Protein AF-A0A2I0K165-F1 (afdb_monomer)

Org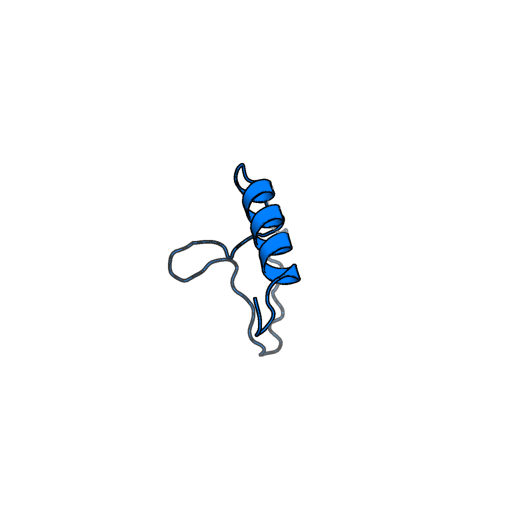anism: Punica granatum (NCBI:txid22663)

Foldseek 3Di:
DDDPCPDPPPPPPPVDDDDDQADPVRHGDDDLPDDDPCNVVVVVVVVVCVVVVDPVD

Radius of gyration: 20.46 Å; Cα contacts (8 Å, |Δi|>4): 9; chains: 1; bounding box: 49×38×49 Å

pLDDT: mean 79.75, std 16.91, range [43.06, 96.94]

Solvent-accessible surface area (backbone atoms only — not comparable to full-atom values): 4126 Å² total; per-residue (Å²): 143,88,84,90,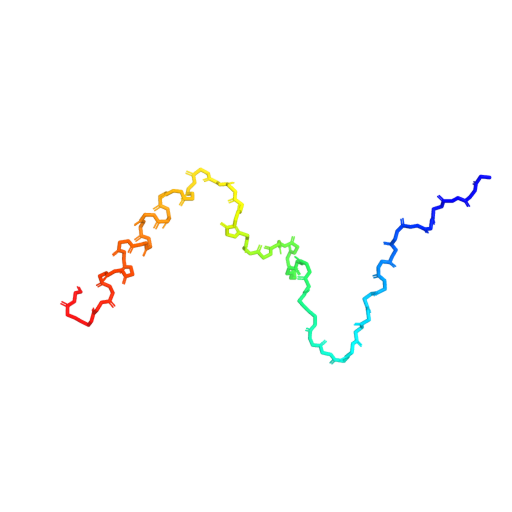84,83,76,85,76,77,77,81,70,83,86,60,91,73,86,69,7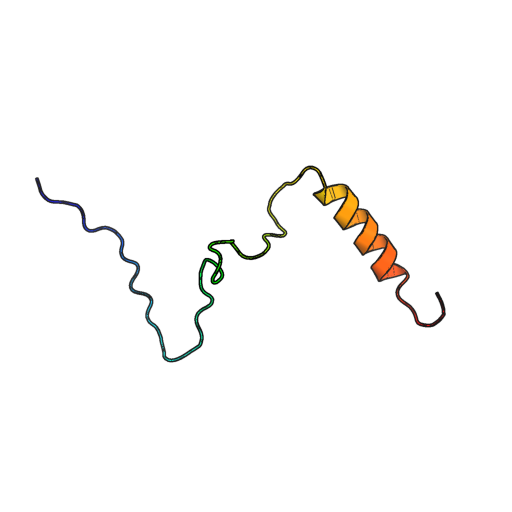7,48,49,101,84,70,45,63,70,89,65,87,85,58,88,48,100,56,46,70,62,51,50,54,49,51,52,56,47,59,77,51,68,49,97,91,102

Sequence (57 aa):
MQANREKEVAQHHDGGFSVPETNSFGHTFRNYDAESARQDGVENFYGTNHINQTYDF

Nearest PDB structures (foldseek):
  4fxw-assembly1_B  TM=2.791E-01  e=6.358E+00  Homo sapiens

Mean predicted aligned error: 12.55 Å

InterPro domains:
  IPR007828 Inositol oxygenase [PTHR12588] (8-57)

Secondary structure (DSSP, 8-state):
--------------SSPPPPSB-TTSPBPP-SSS--TTHHHHHHHHHHHHHT-STT-

Structure (mmCIF, N/CA/C/O backbone):
data_AF-A0A2I0K165-F1
#
_entry.id   AF-A0A2I0K165-F1
#
loop_
_atom_site.group_PDB
_atom_site.id
_atom_site.type_symbol
_atom_site.label_atom_id
_atom_site.label_alt_id
_atom_site.label_comp_id
_atom_site.label_asym_id
_atom_site.label_entity_id
_atom_site.label_seq_id
_atom_site.pdbx_PDB_ins_code
_atom_site.Cartn_x
_atom_site.Cartn_y
_atom_site.Cartn_z
_atom_site.occupancy
_atom_site.B_iso_or_equiv
_atom_site.auth_seq_id
_atom_site.auth_comp_id
_atom_site.auth_asym_id
_atom_site.auth_atom_id
_atom_site.pdbx_PDB_model_num
ATOM 1 N N . MET A 1 1 ? 32.242 -19.173 -33.991 1.00 45.91 1 MET A N 1
ATOM 2 C CA . MET A 1 1 ? 31.734 -18.363 -32.866 1.00 45.91 1 MET A CA 1
ATOM 3 C C . MET A 1 1 ? 30.218 -18.462 -32.862 1.00 45.91 1 MET A C 1
ATOM 5 O O . MET A 1 1 ? 29.574 -17.688 -33.548 1.00 45.91 1 MET A O 1
ATOM 9 N N . GLN A 1 2 ? 29.650 -19.442 -32.162 1.00 43.06 2 GLN A N 1
ATOM 10 C CA . GLN A 1 2 ? 28.197 -19.528 -32.003 1.00 43.06 2 GLN A CA 1
ATOM 11 C C . GLN A 1 2 ? 27.907 -19.991 -30.573 1.00 43.06 2 GLN A C 1
ATOM 13 O O . GLN A 1 2 ? 27.906 -21.183 -30.286 1.00 43.06 2 GLN A O 1
ATOM 18 N N . ALA A 1 3 ? 27.740 -19.033 -29.666 1.00 46.47 3 ALA A N 1
ATOM 19 C CA . ALA A 1 3 ? 27.384 -19.281 -28.274 1.00 46.47 3 ALA A CA 1
ATOM 20 C C . ALA A 1 3 ? 26.371 -18.222 -27.821 1.00 46.47 3 ALA A C 1
ATOM 22 O O . ALA A 1 3 ? 26.691 -17.337 -27.046 1.00 46.47 3 ALA A O 1
ATOM 23 N N . ASN A 1 4 ? 25.147 -18.318 -28.344 1.00 53.31 4 ASN A N 1
ATOM 24 C CA . ASN A 1 4 ? 23.967 -17.693 -27.747 1.00 53.31 4 ASN A CA 1
ATOM 25 C C . ASN A 1 4 ? 23.039 -18.836 -27.336 1.00 53.31 4 ASN A C 1
ATOM 27 O O . ASN A 1 4 ? 22.148 -19.223 -28.089 1.00 53.31 4 ASN A O 1
ATOM 31 N N . ARG A 1 5 ? 23.331 -19.474 -26.200 1.00 58.38 5 ARG A N 1
ATOM 32 C CA . ARG A 1 5 ? 22.478 -20.532 -25.644 1.00 58.38 5 ARG A CA 1
ATOM 33 C C . ARG A 1 5 ? 22.519 -20.533 -24.120 1.00 58.38 5 ARG A C 1
ATOM 35 O O . ARG A 1 5 ? 22.819 -21.545 -23.513 1.00 58.38 5 ARG A O 1
ATOM 42 N N . GLU A 1 6 ? 22.220 -19.391 -23.521 1.00 52.38 6 GLU A N 1
ATOM 43 C CA . GLU A 1 6 ? 21.928 -19.241 -22.094 1.00 52.38 6 GLU A CA 1
ATOM 44 C C . GLU A 1 6 ? 20.995 -18.016 -22.012 1.00 52.38 6 GLU A C 1
ATOM 46 O O . GLU A 1 6 ? 21.397 -16.938 -22.423 1.00 52.38 6 GLU A O 1
ATOM 51 N N . LYS A 1 7 ? 19.731 -18.038 -21.589 1.00 50.94 7 LYS A N 1
ATOM 52 C CA . LYS A 1 7 ? 18.938 -19.001 -20.833 1.00 50.94 7 LYS A CA 1
ATOM 53 C C . LYS A 1 7 ? 17.474 -18.786 -21.242 1.00 50.94 7 LYS A C 1
ATOM 55 O O . LYS A 1 7 ? 16.837 -17.857 -20.758 1.00 50.94 7 LYS A O 1
ATOM 60 N N . GLU A 1 8 ? 16.923 -19.632 -22.105 1.00 47.94 8 GLU A N 1
ATOM 61 C CA . GLU A 1 8 ? 15.480 -19.862 -22.044 1.00 47.94 8 GLU A CA 1
ATOM 62 C C . GLU A 1 8 ? 15.285 -20.753 -20.823 1.00 47.94 8 GLU A C 1
ATOM 64 O O . GLU A 1 8 ? 15.538 -21.958 -20.866 1.00 47.94 8 GLU A O 1
ATOM 69 N N . VAL A 1 9 ? 14.981 -20.133 -19.680 1.00 50.84 9 VAL A N 1
ATOM 70 C CA . VAL A 1 9 ? 14.517 -20.869 -18.507 1.00 50.84 9 VAL A CA 1
ATOM 71 C C . VAL A 1 9 ? 13.236 -21.546 -18.962 1.00 50.84 9 VAL A C 1
ATOM 73 O O . VAL A 1 9 ? 12.204 -20.897 -19.105 1.00 50.84 9 VAL A O 1
ATOM 76 N N . ALA A 1 10 ? 13.341 -22.835 -19.276 1.00 49.56 10 ALA A N 1
ATOM 77 C CA . ALA A 1 10 ? 12.206 -23.687 -19.549 1.00 49.56 10 ALA A CA 1
ATOM 78 C C . ALA A 1 10 ? 11.257 -23.565 -18.354 1.00 49.56 10 ALA A C 1
ATOM 80 O O . ALA A 1 10 ? 11.514 -24.116 -17.283 1.00 49.56 10 ALA A O 1
ATOM 81 N N . GLN A 1 11 ? 10.192 -22.779 -18.517 1.00 56.91 11 GLN A N 1
ATOM 82 C CA . GLN A 1 11 ? 9.083 -22.788 -17.585 1.00 56.91 11 GLN A CA 1
ATOM 83 C C . GLN A 1 11 ? 8.445 -24.171 -17.706 1.00 56.91 11 GLN A C 1
ATOM 85 O O . GLN A 1 11 ? 7.729 -24.468 -18.660 1.00 56.91 11 GLN A O 1
ATOM 90 N N . HIS A 1 12 ? 8.777 -25.049 -16.765 1.00 49.41 12 HIS A N 1
ATOM 91 C CA . HIS A 1 12 ? 8.070 -26.301 -16.553 1.00 49.41 12 HIS A CA 1
ATOM 92 C C . HIS A 1 12 ? 6.658 -25.934 -16.073 1.00 49.41 12 HIS A C 1
ATOM 94 O O . HIS A 1 12 ? 6.458 -25.603 -14.907 1.00 49.41 12 HIS A O 1
ATOM 100 N N . HIS A 1 13 ? 5.683 -25.897 -16.983 1.00 58.25 13 HIS A N 1
ATOM 101 C CA . HIS A 1 13 ? 4.282 -25.692 -16.616 1.00 58.25 13 HIS A CA 1
ATOM 102 C C . HIS A 1 13 ? 3.662 -27.044 -16.279 1.00 58.25 13 HIS A C 1
ATOM 104 O O . HIS A 1 13 ? 3.168 -27.745 -17.161 1.00 58.25 13 HIS A O 1
ATOM 110 N N . ASP A 1 14 ? 3.661 -27.397 -14.994 1.00 62.16 14 ASP A N 1
ATOM 111 C CA . ASP A 1 14 ? 2.885 -28.515 -14.438 1.00 62.16 14 ASP A CA 1
ATOM 112 C C . ASP A 1 14 ? 1.375 -28.189 -14.427 1.00 62.16 14 ASP A C 1
ATOM 114 O O . ASP A 1 14 ? 0.731 -28.180 -13.381 1.00 62.16 14 ASP A O 1
ATOM 118 N N . GLY A 1 15 ? 0.798 -27.839 -15.585 1.00 69.62 15 GLY A N 1
ATOM 119 C CA . GLY A 1 15 ? -0.645 -27.638 -15.808 1.00 69.62 15 GLY A CA 1
ATOM 120 C C . GLY A 1 15 ? -1.354 -26.566 -14.959 1.00 69.62 15 GLY A C 1
ATOM 121 O O . GLY A 1 15 ? -2.556 -26.364 -15.120 1.00 69.62 15 GLY A O 1
ATOM 122 N N . GLY A 1 16 ? -0.645 -25.896 -14.051 1.00 80.62 16 GLY A N 1
ATOM 123 C CA . GLY A 1 16 ? -1.165 -24.865 -13.162 1.00 80.62 16 GLY A CA 1
ATOM 124 C C . GLY A 1 16 ? -1.137 -23.473 -13.786 1.00 80.62 16 GLY A C 1
ATOM 125 O O . GLY A 1 16 ? -0.429 -23.209 -14.755 1.00 80.62 16 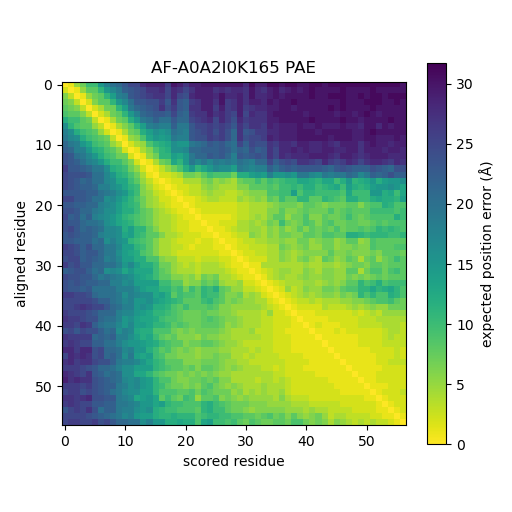GLY A O 1
ATOM 126 N N . PHE A 1 17 ? -1.909 -22.555 -13.207 1.00 83.25 17 PHE A N 1
ATOM 127 C CA . PHE A 1 17 ? -1.871 -21.151 -13.598 1.00 83.25 17 PHE A CA 1
ATOM 128 C C . PHE A 1 17 ? -0.508 -20.534 -13.257 1.00 83.25 17 PHE A C 1
ATOM 130 O O . PHE A 1 17 ? -0.136 -20.436 -12.087 1.00 83.25 17 PHE A O 1
ATOM 137 N N . SER A 1 18 ? 0.208 -20.071 -14.278 1.00 83.06 18 SER A N 1
ATOM 138 C CA . SER A 1 18 ? 1.383 -19.219 -14.122 1.00 83.06 18 SER A CA 1
ATOM 139 C C . SER A 1 18 ? 0.986 -17.7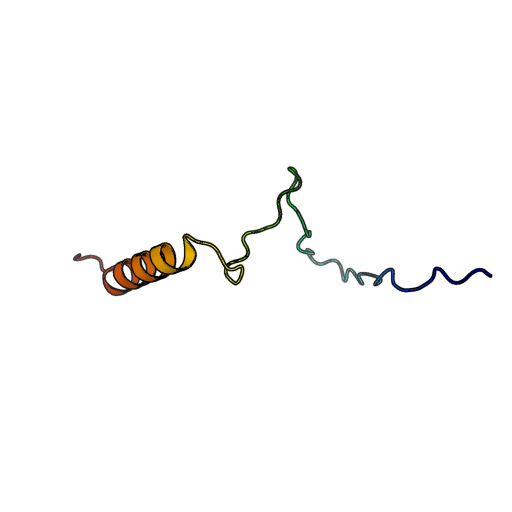50 -14.132 1.00 83.06 18 SER A C 1
ATOM 141 O O . SER A 1 18 ? 0.294 -17.300 -15.050 1.00 83.06 18 SER A O 1
ATOM 143 N N . VAL A 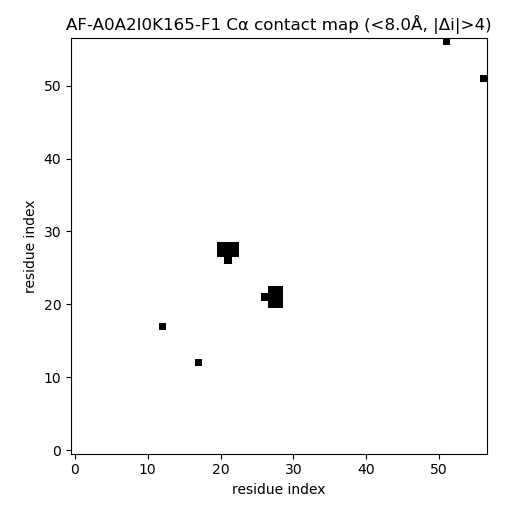1 19 ? 1.491 -16.979 -13.177 1.00 81.81 19 VAL A N 1
ATOM 144 C CA . VAL A 1 19 ? 1.332 -15.524 -13.207 1.00 81.81 19 VAL A CA 1
ATOM 145 C C . VAL A 1 19 ? 2.176 -14.958 -14.362 1.00 81.81 19 VAL A C 1
ATOM 147 O O . VAL A 1 19 ? 3.385 -15.194 -14.384 1.00 81.81 19 VAL A O 1
ATOM 150 N N . PRO A 1 20 ? 1.578 -14.242 -15.332 1.00 87.88 20 PRO A N 1
ATOM 151 C CA . PRO A 1 20 ? 2.330 -13.599 -16.407 1.00 87.88 20 PRO A CA 1
ATOM 152 C C . PRO A 1 20 ? 3.112 -12.385 -15.880 1.00 87.88 20 PRO A C 1
ATOM 154 O O . PRO A 1 20 ? 2.723 -11.773 -14.890 1.00 87.88 20 PRO A O 1
ATOM 157 N N . GLU A 1 21 ? 4.193 -11.993 -16.558 1.00 88.88 21 GLU A N 1
ATOM 158 C CA . GLU A 1 21 ? 5.002 -10.831 -16.141 1.00 88.88 21 GLU A CA 1
ATOM 159 C C . GLU A 1 21 ? 4.256 -9.492 -16.285 1.00 88.88 21 GLU A C 1
ATOM 161 O O . GLU A 1 21 ? 4.442 -8.571 -15.487 1.00 88.88 21 GLU A O 1
ATOM 166 N N . THR A 1 22 ? 3.395 -9.376 -17.300 1.00 92.69 22 THR A N 1
ATOM 167 C CA . THR A 1 22 ? 2.620 -8.164 -17.599 1.00 92.69 22 THR A CA 1
ATOM 168 C C . THR A 1 22 ? 1.158 -8.493 -17.886 1.00 92.69 22 THR A C 1
ATOM 170 O O . THR A 1 22 ? 0.808 -9.618 -18.248 1.00 92.69 22 THR A O 1
ATOM 173 N N . ASN A 1 23 ? 0.282 -7.505 -17.696 1.00 89.19 23 ASN A N 1
ATOM 174 C CA . ASN A 1 23 ? -1.130 -7.610 -18.056 1.00 89.19 23 ASN A CA 1
ATOM 175 C C . ASN A 1 23 ? -1.354 -7.411 -19.571 1.00 89.19 23 ASN A C 1
ATOM 177 O O . ASN A 1 23 ? -0.430 -7.079 -20.311 1.00 89.19 23 ASN A O 1
ATOM 181 N N . SER A 1 24 ? -2.601 -7.542 -20.040 1.00 91.81 24 SER A N 1
ATOM 182 C CA . SER A 1 24 ? -2.962 -7.389 -21.464 1.00 91.81 24 SER A CA 1
ATOM 183 C C . SER A 1 24 ? -2.650 -6.012 -22.075 1.00 91.81 24 SER A C 1
ATOM 185 O O . SER A 1 24 ? -2.734 -5.857 -23.290 1.00 91.81 24 SER A O 1
ATOM 187 N N . PHE A 1 25 ? -2.303 -5.015 -21.255 1.00 93.19 25 PHE A N 1
ATOM 188 C CA . PHE A 1 25 ? -1.902 -3.670 -21.676 1.00 93.19 25 PHE A CA 1
ATOM 189 C C . PHE A 1 25 ? -0.380 -3.452 -21.606 1.00 93.19 25 PHE A C 1
ATOM 191 O O . PHE A 1 25 ? 0.091 -2.343 -21.843 1.00 93.19 25 PHE A O 1
ATOM 198 N 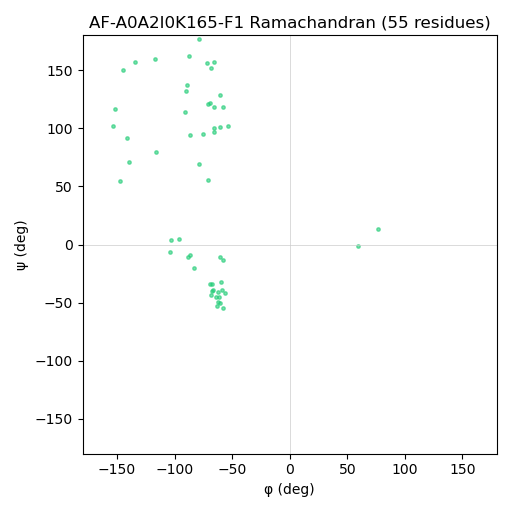N . GLY A 1 26 ? 0.397 -4.487 -21.270 1.00 91.12 26 GLY A N 1
ATOM 199 C CA . GLY A 1 26 ? 1.852 -4.403 -21.134 1.00 91.12 26 GLY A CA 1
ATOM 200 C C . GLY A 1 26 ? 2.322 -3.733 -19.841 1.00 91.12 26 GLY A C 1
ATOM 201 O O . GLY A 1 26 ? 3.492 -3.375 -19.729 1.00 91.12 26 GLY A O 1
ATOM 202 N N . HIS A 1 27 ? 1.441 -3.547 -18.855 1.00 90.06 27 HIS A N 1
ATOM 203 C CA . HIS A 1 27 ? 1.832 -3.028 -17.546 1.00 90.06 27 HIS A CA 1
ATOM 204 C C . HIS A 1 27 ? 2.235 -4.167 -16.615 1.00 90.06 27 HIS A C 1
ATOM 206 O O . HIS A 1 27 ? 1.556 -5.195 -16.545 1.00 90.06 27 HIS A O 1
ATOM 212 N N . THR A 1 28 ? 3.323 -3.964 -15.874 1.00 89.94 28 THR A N 1
ATOM 213 C CA . THR A 1 28 ? 3.718 -4.861 -14.791 1.00 89.94 28 THR A CA 1
ATOM 214 C C . THR A 1 28 ? 2.719 -4.772 -13.642 1.00 89.94 28 THR A C 1
ATOM 216 O O . THR A 1 28 ? 2.054 -3.752 -13.427 1.00 89.94 28 THR A O 1
ATOM 219 N N . PHE A 1 29 ? 2.599 -5.862 -12.892 1.00 88.12 29 PHE A N 1
ATOM 220 C CA . PHE A 1 29 ? 1.825 -5.861 -11.657 1.00 88.12 29 PHE A CA 1
ATOM 221 C C . PHE A 1 29 ? 2.471 -4.946 -10.609 1.00 88.12 29 PHE A C 1
ATOM 223 O O . PHE A 1 29 ? 3.659 -4.622 -10.681 1.00 88.12 29 PHE A O 1
ATOM 230 N N . ARG A 1 30 ? 1.663 -4.489 -9.643 1.00 86.75 30 ARG A N 1
ATOM 231 C CA . ARG A 1 30 ? 2.103 -3.542 -8.614 1.00 86.75 30 ARG A CA 1
ATOM 232 C C . ARG A 1 30 ? 3.291 -4.125 -7.843 1.00 86.75 30 ARG A C 1
ATOM 234 O O . ARG A 1 30 ? 3.142 -5.131 -7.162 1.00 86.75 30 ARG A O 1
ATOM 241 N N . ASN A 1 31 ? 4.435 -3.450 -7.913 1.00 85.06 31 ASN A N 1
ATOM 242 C CA . ASN A 1 31 ? 5.571 -3.718 -7.041 1.00 85.06 31 ASN A CA 1
ATOM 243 C C . ASN A 1 31 ? 5.463 -2.819 -5.800 1.00 85.06 31 ASN A C 1
ATOM 245 O O . ASN A 1 31 ? 5.509 -1.594 -5.929 1.00 85.06 31 ASN A O 1
ATOM 249 N N . TYR A 1 32 ? 5.255 -3.420 -4.629 1.00 77.81 32 TYR A N 1
ATOM 250 C CA . TYR A 1 32 ? 5.174 -2.701 -3.353 1.00 77.81 32 TYR A CA 1
ATOM 251 C C . TYR A 1 32 ? 6.553 -2.408 -2.747 1.00 77.81 32 TYR A C 1
ATOM 253 O O . TYR A 1 32 ? 6.664 -1.465 -1.972 1.00 77.81 32 TYR A O 1
ATOM 261 N N . ASP A 1 33 ? 7.589 -3.143 -3.161 1.00 81.44 33 ASP A N 1
ATOM 262 C CA . ASP A 1 33 ? 8.978 -2.937 -2.730 1.00 81.44 33 ASP A CA 1
ATOM 263 C C . ASP A 1 33 ? 9.712 -1.902 -3.599 1.00 81.44 33 ASP A C 1
ATOM 265 O O . ASP A 1 33 ? 10.837 -1.506 -3.303 1.00 81.44 33 ASP A O 1
ATOM 269 N N . ALA A 1 34 ? 9.099 -1.471 -4.707 1.00 84.25 34 ALA A N 1
ATOM 270 C CA . ALA A 1 34 ? 9.672 -0.447 -5.567 1.00 84.25 34 ALA A CA 1
ATOM 271 C C . ALA A 1 34 ? 9.634 0.920 -4.879 1.00 84.25 34 ALA A C 1
ATOM 273 O O . ALA A 1 34 ? 8.557 1.455 -4.597 1.00 84.25 34 ALA A O 1
ATOM 274 N N . GLU A 1 35 ? 10.816 1.510 -4.702 1.00 82.25 35 GLU A N 1
ATOM 275 C CA . GLU A 1 35 ? 10.952 2.839 -4.123 1.00 82.25 35 GLU A CA 1
ATOM 276 C C . GLU A 1 35 ? 10.231 3.885 -4.979 1.00 82.25 35 GLU A C 1
ATOM 278 O O . GLU A 1 35 ? 10.399 3.961 -6.201 1.00 82.25 35 GLU A O 1
ATOM 283 N N . SER A 1 36 ? 9.381 4.692 -4.345 1.00 83.31 36 SER A N 1
ATOM 284 C CA . SER A 1 36 ? 8.687 5.783 -5.026 1.00 83.31 36 SER A CA 1
ATOM 285 C C . SER A 1 36 ? 8.526 6.981 -4.107 1.00 83.31 3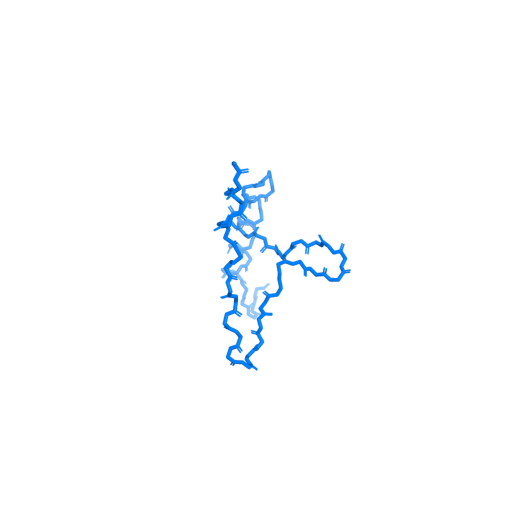6 SER A C 1
ATOM 287 O O . SER A 1 36 ? 8.310 6.830 -2.912 1.00 83.31 36 SER A O 1
ATOM 289 N N . ALA A 1 37 ? 8.499 8.186 -4.679 1.00 85.00 37 ALA A N 1
ATOM 290 C CA . ALA A 1 37 ? 8.315 9.427 -3.919 1.00 85.00 37 ALA A CA 1
ATOM 291 C C . ALA A 1 37 ? 7.009 9.487 -3.095 1.00 85.00 37 ALA A C 1
ATOM 293 O O . ALA A 1 37 ? 6.834 10.378 -2.271 1.00 85.00 37 ALA A O 1
ATOM 294 N N . ARG A 1 38 ? 6.057 8.578 -3.348 1.00 87.12 38 ARG A N 1
ATOM 295 C CA . ARG A 1 38 ? 4.778 8.491 -2.629 1.00 87.12 38 ARG A CA 1
ATOM 296 C C . ARG A 1 38 ? 4.734 7.344 -1.622 1.00 87.12 38 ARG A C 1
ATOM 298 O O . ARG A 1 38 ? 3.731 7.249 -0.920 1.00 87.12 38 ARG A O 1
ATOM 305 N N . GLN A 1 39 ? 5.750 6.482 -1.582 1.00 87.19 39 GLN A N 1
ATOM 306 C CA . GLN A 1 39 ? 5.758 5.267 -0.768 1.00 87.19 39 GLN A CA 1
ATOM 307 C C . GLN A 1 39 ? 5.551 5.599 0.709 1.00 87.19 39 GLN A C 1
ATOM 309 O O . GLN A 1 39 ? 4.551 5.166 1.272 1.00 87.19 39 GLN A O 1
ATOM 314 N N . ASP A 1 40 ? 6.377 6.481 1.270 1.00 88.25 40 ASP A N 1
ATOM 315 C CA . ASP A 1 40 ? 6.303 6.885 2.679 1.00 88.25 40 ASP A CA 1
ATOM 316 C C . ASP A 1 40 ? 4.927 7.447 3.063 1.00 88.25 40 ASP A C 1
ATOM 318 O O . ASP A 1 40 ? 4.378 7.153 4.123 1.00 88.25 40 ASP A O 1
ATOM 322 N N . GLY A 1 41 ? 4.333 8.267 2.192 1.00 92.31 41 GLY A N 1
ATOM 323 C CA . GLY A 1 41 ? 3.011 8.845 2.441 1.00 92.31 41 GLY A CA 1
ATOM 324 C C . GLY A 1 41 ? 1.904 7.791 2.426 1.00 92.31 41 GLY A C 1
ATOM 325 O O . GLY A 1 41 ? 0.996 7.828 3.254 1.00 92.31 41 GLY A O 1
ATOM 326 N N . VAL A 1 42 ? 1.989 6.841 1.494 1.00 90.44 42 VAL A N 1
ATOM 327 C CA . VAL A 1 42 ? 1.038 5.732 1.364 1.00 90.44 42 VAL A CA 1
ATOM 328 C C . VAL A 1 42 ? 1.166 4.769 2.544 1.00 90.44 42 VAL A C 1
ATOM 330 O O . VAL A 1 42 ? 0.147 4.377 3.109 1.00 90.44 42 VAL A O 1
ATOM 333 N N . GLU A 1 43 ? 2.387 4.437 2.955 1.00 91.44 43 GLU A N 1
ATOM 334 C CA . GLU A 1 43 ? 2.654 3.543 4.083 1.00 91.44 43 GLU A CA 1
ATOM 335 C C . GLU A 1 43 ? 2.115 4.121 5.395 1.00 91.44 43 GLU A C 1
ATOM 337 O O . GLU A 1 43 ? 1.331 3.469 6.086 1.00 91.44 43 GLU A O 1
ATOM 342 N N . ASN A 1 44 ? 2.423 5.387 5.687 1.00 92.81 44 ASN A N 1
ATOM 343 C CA . ASN A 1 44 ? 1.915 6.062 6.882 1.00 92.81 44 ASN A CA 1
ATOM 344 C C . ASN A 1 44 ? 0.381 6.173 6.887 1.00 92.81 44 ASN A C 1
ATOM 346 O O . ASN A 1 44 ? -0.262 5.976 7.926 1.00 92.81 44 ASN A O 1
ATOM 350 N N . PHE A 1 45 ? -0.215 6.475 5.727 1.00 95.00 45 PHE A N 1
ATOM 351 C CA . PHE A 1 45 ? -1.664 6.581 5.582 1.00 95.00 45 PHE A CA 1
ATOM 352 C C . PHE A 1 45 ? -2.353 5.243 5.853 1.00 95.00 45 PHE A C 1
ATOM 354 O O . PHE A 1 45 ? -3.251 5.177 6.693 1.00 95.00 45 PHE A O 1
ATOM 361 N N . TYR A 1 46 ? -1.923 4.175 5.176 1.00 93.88 46 TYR A N 1
ATOM 362 C CA . TYR A 1 46 ? -2.532 2.859 5.351 1.00 93.88 46 TYR A CA 1
ATOM 363 C C . TYR A 1 46 ? -2.241 2.262 6.725 1.00 93.88 46 TYR A C 1
ATOM 365 O O . TYR A 1 46 ? -3.131 1.629 7.281 1.00 93.88 46 TYR A O 1
ATOM 373 N N . GLY A 1 47 ? -1.069 2.511 7.316 1.00 94.81 47 GLY A N 1
ATOM 374 C CA . GLY A 1 47 ? -0.774 2.093 8.688 1.00 94.81 47 GLY A CA 1
ATOM 375 C C . GLY A 1 47 ? -1.742 2.721 9.691 1.00 94.81 47 GLY A C 1
ATOM 376 O O . GLY A 1 47 ? -2.395 2.015 10.459 1.00 94.81 47 GLY A O 1
ATOM 377 N N . THR A 1 48 ? -1.916 4.045 9.623 1.00 96.00 48 THR A N 1
ATOM 378 C CA . THR A 1 48 ? -2.875 4.763 10.479 1.00 96.00 48 THR A CA 1
ATOM 379 C C . THR A 1 48 ? -4.304 4.293 10.225 1.00 96.00 48 THR A C 1
ATOM 381 O O . THR A 1 48 ? -5.055 4.059 11.170 1.00 96.00 48 THR A O 1
ATOM 384 N N . ASN A 1 49 ? -4.694 4.145 8.957 1.00 95.56 49 ASN A N 1
ATOM 385 C CA . ASN A 1 49 ? -6.043 3.723 8.608 1.00 95.56 49 ASN A CA 1
ATOM 386 C C . ASN A 1 49 ? -6.332 2.305 9.115 1.00 95.56 49 ASN A C 1
ATOM 388 O O . ASN A 1 49 ? -7.363 2.106 9.739 1.00 95.56 49 ASN A O 1
ATOM 392 N N . HIS A 1 50 ? -5.406 1.360 8.934 1.00 95.56 50 HIS A N 1
ATOM 393 C CA . HIS A 1 50 ? -5.593 -0.034 9.333 1.00 95.56 50 HIS A CA 1
ATOM 394 C C . HIS A 1 50 ? -5.677 -0.210 10.853 1.00 95.56 50 HIS A C 1
ATOM 396 O O . HIS A 1 50 ? -6.522 -0.961 11.329 1.00 95.56 50 HIS A O 1
ATOM 402 N N . ILE A 1 51 ? -4.870 0.531 11.624 1.00 96.94 51 ILE A N 1
ATOM 403 C CA . ILE A 1 51 ? -4.954 0.542 13.098 1.00 96.94 51 ILE A CA 1
ATOM 404 C C . ILE A 1 51 ? -6.342 0.985 13.568 1.00 96.94 51 ILE A C 1
ATOM 406 O O . ILE A 1 51 ? -6.875 0.437 14.530 1.00 96.94 51 ILE A O 1
ATOM 410 N N . ASN A 1 52 ? -6.925 1.967 12.883 1.00 96.06 52 ASN A N 1
ATOM 411 C CA . ASN A 1 52 ? -8.210 2.535 13.260 1.00 96.06 52 ASN A CA 1
ATOM 412 C C . ASN A 1 52 ? -9.392 1.916 12.493 1.00 96.06 52 ASN A C 1
ATOM 414 O O . ASN A 1 52 ? -10.517 2.360 12.674 1.00 96.06 52 ASN A O 1
ATOM 418 N N . GLN A 1 53 ? -9.185 0.894 11.654 1.00 94.69 53 GLN A N 1
ATOM 419 C CA . GLN A 1 53 ? -10.246 0.289 10.841 1.00 94.69 53 GLN A CA 1
ATOM 420 C C . GLN A 1 53 ? -11.110 -0.663 11.683 1.00 94.69 53 GLN A C 1
ATOM 422 O O . GLN A 1 53 ? -11.080 -1.885 11.527 1.00 94.69 53 GLN A O 1
ATOM 427 N N . THR A 1 54 ? -11.880 -0.088 12.602 1.00 94.94 54 THR A N 1
ATOM 428 C CA . THR A 1 54 ? -12.815 -0.787 13.492 1.00 94.94 54 THR A CA 1
ATOM 429 C C . THR A 1 54 ? -14.239 -0.323 13.205 1.00 94.94 54 THR A C 1
ATOM 431 O O . THR A 1 54 ? -14.430 0.724 12.608 1.00 94.94 54 THR A O 1
ATOM 434 N N . TYR A 1 55 ? -15.254 -1.098 13.595 1.00 93.31 55 TYR A N 1
ATOM 435 C CA . TYR A 1 55 ? -16.653 -0.755 13.301 1.00 93.31 55 TYR A CA 1
ATOM 436 C C . TYR A 1 55 ? -17.089 0.601 13.892 1.00 93.31 55 TYR A C 1
ATOM 438 O O . TYR A 1 55 ? -17.921 1.283 13.301 1.00 93.31 55 TYR A O 1
ATOM 446 N N . ASP A 1 56 ? -16.528 0.976 15.044 1.00 92.31 56 ASP A N 1
ATOM 447 C CA . ASP A 1 56 ? -16.920 2.169 15.801 1.00 92.31 56 ASP A CA 1
ATOM 448 C C . ASP A 1 56 ? -16.161 3.450 15.397 1.00 92.31 56 ASP A C 1
ATOM 450 O O . ASP A 1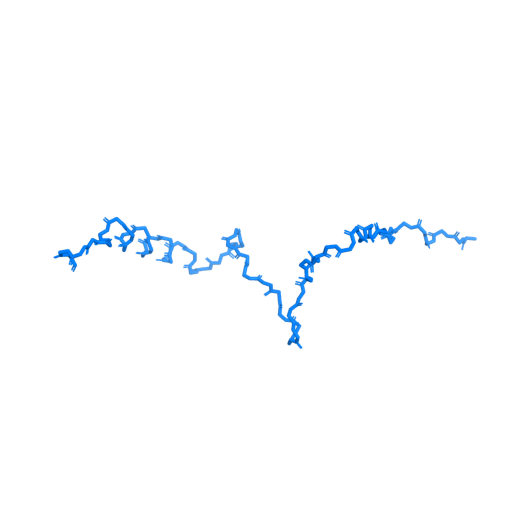 56 ? -16.533 4.536 15.847 1.00 92.31 56 ASP A O 1
ATOM 454 N N . PHE A 1 57 ? -15.100 3.335 14.590 1.00 84.75 57 PHE A N 1
ATOM 455 C CA . PHE A 1 57 ? -14.269 4.448 14.114 1.00 84.75 57 PHE A CA 1
ATOM 456 C C . PHE A 1 57 ? -14.592 4.782 12.655 1.00 84.75 57 PHE A C 1
ATOM 458 O O . PHE A 1 57 ? -14.766 5.985 12.355 1.00 84.75 57 PHE A O 1
#